Protein AF-A0A1I8NSL7-F1 (afdb_monomer)

Solvent-accessible surface area (backbone atoms only — not comparable to full-atom values): 9588 Å² total; per-residue (Å²): 116,72,75,59,53,56,54,52,52,54,51,51,55,52,59,68,46,50,66,67,62,66,69,68,57,82,61,91,66,72,69,84,65,58,87,66,93,52,81,88,51,58,48,81,90,44,76,73,51,53,58,50,50,63,53,62,76,50,67,70,88,77,55,51,75,63,56,54,53,49,55,46,55,39,48,33,88,68,51,76,69,64,71,66,49,84,80,66,59,67,58,56,54,51,52,52,52,53,49,53,51,51,53,51,52,54,48,51,53,53,52,56,70,69,48,77,86,77,64,74,67,72,38,66,69,48,43,50,52,51,49,52,50,40,48,76,66,44,44,52,52,79,88,44,64,26,45,45,46,31,82,89,82,70,45,76,104

Organism: Stomoxys calcitrans (NCBI:txid35570)

Sequence (157 aa):
MALQMGKFHRFMQVFNKLPQLMMKRKTSFDYTNTMCGKPIRFRESDAIVCALREKEKGDWKKLSKEDVKTLYRYSFCQTFAEFKAPTGEWKMHLGIGLWVCAVGLLFSTFVSNWYGELPETFNEDRRQAQLKRMIALEMNPIDGLASKWDYEIGDWK

InterPro domains:
  IPR004203 Cytochrome c oxidase subunit IV family [PF02936] (28-157)
  IPR004203 Cytochrome c oxidase subunit IV family [PTHR10707] (41-157)
  IPR004203 Cytochrome c oxidase subunit IV family [cd00922] (40-151)
  IPR013288 Cytochrome c oxidase subunit IV [PR01873] (73-91)
  IPR013288 Cytochrome c oxidase subunit IV [PR01873] (113-126)
  IPR013288 Cytochrome c oxidase subunit IV [PR01873] (141-157)
  IPR036639 Cytochrome c oxidase subunit IV superfamily [G3DSA:1.10.442.10] (19-157)
  IPR036639 Cytochrome c oxidase subunit IV superfamily [SSF81406] (39-157)

Foldseek 3Di:
DVVVVVVVVVVVVVVVCVVVVVVPDPPCCPCVVVPDDDDDASADDDPVVVVLVVVVVDDPVPDDPVSVVVVVCRRDVDDPCRVPPDPCCVVVVVVVVVVVVVVVVVVVVVVVVVDDDDPPCPPPVNVVVVLVVCLVVCPPCPPDDVVQADPVVRGGD

Secondary structure (DSSP, 8-state):
-HHHHHHHHHHHHHHHHHHHHHTTS--S--GGG-SSSPPP-SS---HHHHHHHHHHTS-GGGS-HHHHHHHHHHH-SS-HHHHTS---HHHHHHHHHHHHHHHHHHHHHHHHHHS-PPPGGGSHHHHHHHHHHHHHTT-STTTSTGGGEETTTTEE-

pLDDT: mean 82.72, std 15.7, range [40.94, 98.12]

Nearest PDB structures (foldseek):
  6jy4-assembly1_D  TM=9.085E-01  e=5.125E-09  Bos taurus
  7xma-assembly2_Q  TM=9.065E-01  e=9.323E-09  Bos taurus
  7coh-assembly2_Q  TM=9.072E-01  e=1.587E-08  Bos taurus
  8h8s-assembly1_Q  TM=9.089E-01  e=1.812E-08  Bos taurus
  5z62-assembly1_D  TM=8.823E-01  e=1.696E-08  Homo sapiens

Radius of gyration: 36.55 Å; Cα contacts (8 Å, |Δi|>4): 54; chains: 1; bounding box: 77×62×80 Å

Structure (mmCIF, N/CA/C/O backbone):
data_AF-A0A1I8NSL7-F1
#
_entry.id   AF-A0A1I8NSL7-F1
#
loop_
_atom_site.group_PDB
_atom_site.id
_atom_site.type_symbol
_atom_site.label_atom_id
_atom_site.label_alt_id
_atom_site.label_comp_id
_atom_site.label_asym_id
_atom_site.label_entity_id
_atom_site.label_seq_id
_atom_site.pdbx_PDB_ins_code
_atom_site.Cartn_x
_atom_site.Cartn_y
_atom_site.Cartn_z
_atom_site.occupancy
_atom_site.B_iso_or_equiv
_atom_site.auth_seq_id
_atom_site.auth_comp_id
_atom_site.auth_asym_id
_atom_site.auth_atom_id
_atom_site.pdbx_PDB_model_num
ATOM 1 N N . MET A 1 1 ? -15.339 -44.158 -15.656 1.00 54.75 1 MET A N 1
ATOM 2 C CA . MET A 1 1 ? -15.878 -42.774 -15.694 1.00 54.75 1 MET A CA 1
ATOM 3 C C . MET A 1 1 ? -17.140 -42.569 -14.846 1.00 54.75 1 MET A C 1
ATOM 5 O O . MET A 1 1 ? -17.203 -41.560 -14.156 1.00 54.75 1 MET A O 1
ATOM 9 N N . ALA A 1 2 ? -18.101 -43.504 -14.793 1.00 58.03 2 ALA A N 1
ATOM 10 C CA . ALA A 1 2 ? -19.339 -43.343 -14.002 1.00 58.03 2 ALA A CA 1
ATOM 11 C C . ALA A 1 2 ? -19.126 -43.106 -12.483 1.00 58.03 2 ALA A C 1
ATOM 13 O O . ALA A 1 2 ? -19.860 -42.342 -11.858 1.00 58.03 2 ALA A O 1
ATOM 14 N N . LEU A 1 3 ? -18.074 -43.691 -11.896 1.00 59.09 3 LEU A N 1
ATOM 15 C CA . LEU A 1 3 ? -17.735 -43.551 -10.469 1.00 59.09 3 LEU A CA 1
ATOM 16 C C . LEU A 1 3 ? -17.261 -42.142 -10.057 1.00 59.09 3 LEU A C 1
ATOM 18 O O . LEU A 1 3 ? -17.443 -41.761 -8.900 1.00 59.09 3 LEU A O 1
ATOM 22 N N . GLN A 1 4 ? -16.680 -41.353 -10.971 1.00 58.47 4 GLN A N 1
ATOM 23 C CA . GLN A 1 4 ? -16.275 -39.969 -10.675 1.00 58.47 4 GLN A CA 1
ATOM 24 C C . GLN A 1 4 ? -17.456 -38.990 -10.759 1.00 58.47 4 GLN A C 1
ATOM 26 O O . GLN A 1 4 ? -17.565 -38.096 -9.920 1.00 58.47 4 GLN A O 1
ATOM 31 N N . MET A 1 5 ? -18.396 -39.214 -11.684 1.00 59.38 5 MET A N 1
ATOM 32 C CA . MET A 1 5 ? -19.593 -38.376 -11.854 1.00 59.38 5 MET A CA 1
ATOM 33 C C . MET A 1 5 ? -20.531 -38.438 -10.636 1.00 59.38 5 MET A C 1
ATOM 35 O O . MET A 1 5 ? -21.083 -37.420 -10.222 1.00 59.38 5 MET A O 1
ATOM 39 N N . GLY A 1 6 ? -20.662 -39.608 -9.996 1.00 69.31 6 GLY A N 1
ATOM 40 C CA . GLY A 1 6 ? -21.476 -39.767 -8.782 1.00 69.31 6 GLY A CA 1
ATOM 41 C C . GLY A 1 6 ? -20.917 -39.028 -7.557 1.00 69.31 6 GLY A C 1
ATOM 42 O O . GLY A 1 6 ? -21.680 -38.473 -6.763 1.00 69.31 6 GLY A O 1
ATOM 43 N N . LYS A 1 7 ? -19.583 -38.961 -7.420 1.00 70.50 7 LYS A N 1
ATOM 44 C CA . LYS A 1 7 ? -18.920 -38.186 -6.356 1.00 70.50 7 LYS A CA 1
ATOM 45 C C . LYS A 1 7 ? -19.080 -36.682 -6.581 1.00 70.50 7 LYS A C 1
ATOM 47 O O . LYS A 1 7 ? -19.368 -35.962 -5.629 1.00 70.50 7 LYS A O 1
ATOM 52 N N . PHE A 1 8 ? -18.983 -36.232 -7.833 1.00 68.06 8 PHE A N 1
ATOM 53 C CA . PHE A 1 8 ? -19.203 -34.833 -8.203 1.00 68.06 8 PHE A CA 1
ATOM 54 C C . PHE A 1 8 ? -20.660 -34.401 -7.980 1.00 68.06 8 PHE A C 1
ATOM 56 O O . PHE A 1 8 ? -20.913 -33.347 -7.404 1.00 68.06 8 PHE A O 1
ATOM 63 N N . HIS A 1 9 ? -21.633 -35.252 -8.321 1.00 72.50 9 HIS A N 1
ATOM 64 C CA . HIS A 1 9 ? -23.048 -34.973 -8.068 1.00 72.50 9 HIS A CA 1
ATOM 65 C C . HIS A 1 9 ? -23.370 -34.878 -6.566 1.00 72.50 9 HIS A C 1
ATOM 67 O O . HIS A 1 9 ? -24.076 -33.967 -6.136 1.00 72.50 9 HIS A O 1
ATOM 73 N N . ARG A 1 10 ? -22.801 -35.766 -5.738 1.00 73.44 10 ARG A N 1
ATOM 74 C CA . ARG A 1 10 ? -22.966 -35.707 -4.275 1.00 73.44 10 ARG A CA 1
ATOM 75 C C . ARG A 1 10 ? -22.290 -34.468 -3.669 1.00 73.44 10 ARG A C 1
ATOM 77 O O . ARG A 1 10 ? -22.856 -33.856 -2.769 1.00 73.44 10 ARG A O 1
ATOM 84 N N . PHE A 1 11 ? -21.129 -34.066 -4.189 1.00 73.19 11 PHE A N 1
ATOM 85 C CA . PHE A 1 11 ? -20.450 -32.825 -3.802 1.00 73.19 11 PHE A CA 1
ATOM 86 C 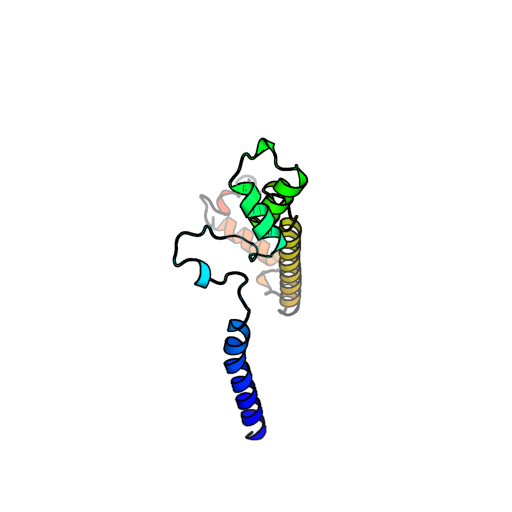C . PHE A 1 11 ? -21.286 -31.582 -4.151 1.00 73.19 11 PHE A C 1
ATOM 88 O O . PHE A 1 11 ? -21.492 -30.724 -3.296 1.00 73.19 11 PHE A O 1
ATOM 95 N N . MET A 1 12 ? -21.873 -31.536 -5.351 1.00 70.81 12 MET A N 1
ATOM 96 C CA . MET A 1 12 ? -22.774 -30.456 -5.774 1.00 70.81 12 MET A CA 1
ATOM 97 C C . MET A 1 12 ? -24.057 -30.388 -4.926 1.00 70.81 12 MET A C 1
ATOM 99 O O . MET A 1 12 ? -24.527 -29.295 -4.616 1.00 70.81 12 MET A O 1
ATOM 103 N N . GLN A 1 13 ? -24.602 -31.526 -4.475 1.00 69.88 13 GLN A N 1
ATOM 104 C CA . GLN A 1 13 ? -25.739 -31.540 -3.540 1.00 69.88 13 GLN A CA 1
ATOM 105 C C . GLN A 1 13 ? -25.390 -30.960 -2.159 1.00 69.88 13 GLN A C 1
ATOM 107 O O . GLN A 1 13 ? -26.220 -30.279 -1.555 1.00 69.88 13 GLN A O 1
ATOM 112 N N . VAL A 1 14 ? -24.175 -31.203 -1.654 1.00 69.50 14 VAL A N 1
ATOM 113 C CA . VAL A 1 14 ? -23.690 -30.597 -0.401 1.00 69.50 14 VAL A CA 1
ATOM 114 C C . VAL A 1 14 ? -23.479 -29.093 -0.586 1.00 69.50 14 VAL A C 1
ATOM 116 O O . VAL A 1 14 ? -23.924 -28.309 0.252 1.00 69.50 14 VAL A O 1
ATOM 119 N N . PHE A 1 15 ? -22.897 -28.681 -1.715 1.00 66.81 15 PHE A N 1
ATOM 120 C CA . PHE A 1 15 ? -22.667 -27.273 -2.041 1.00 66.81 15 PHE A CA 1
ATOM 121 C C . PHE A 1 15 ? -23.979 -26.478 -2.167 1.00 66.81 15 PHE A C 1
ATOM 123 O O . PHE A 1 15 ? -24.086 -25.381 -1.626 1.00 66.81 15 PHE A O 1
ATOM 130 N N . ASN A 1 16 ? -25.024 -27.065 -2.761 1.00 65.62 16 ASN A N 1
ATOM 131 C CA . ASN A 1 16 ? -26.360 -26.455 -2.824 1.00 65.62 16 ASN A CA 1
ATOM 132 C C . ASN A 1 16 ? -27.090 -26.398 -1.468 1.00 65.62 16 ASN A C 1
ATOM 134 O O . ASN A 1 16 ? -27.992 -25.577 -1.296 1.00 65.62 16 ASN A O 1
ATOM 138 N N . LYS A 1 17 ? -26.718 -27.231 -0.484 1.00 63.72 17 LYS A N 1
ATOM 139 C CA . LYS A 1 17 ? -27.271 -27.178 0.885 1.00 63.72 17 LYS A CA 1
ATOM 140 C C . LYS A 1 17 ? -26.524 -26.220 1.817 1.00 63.72 17 LYS A C 1
ATOM 142 O O . LYS A 1 17 ? -27.114 -25.771 2.800 1.00 63.72 17 LYS A O 1
ATOM 147 N N . LEU A 1 18 ? -25.272 -25.864 1.518 1.00 60.19 18 LEU A N 1
ATOM 148 C CA . LEU A 1 18 ? -24.498 -24.886 2.293 1.00 60.19 18 LEU A CA 1
ATOM 149 C C . LEU A 1 18 ? -25.188 -23.514 2.468 1.00 60.19 18 LEU A C 1
ATOM 151 O O . LEU A 1 18 ? -25.214 -23.024 3.601 1.00 60.19 18 LEU A O 1
ATOM 155 N N . PRO A 1 19 ? -25.797 -22.891 1.435 1.00 58.69 19 PRO A N 1
ATOM 156 C CA . PRO A 1 19 ? -26.451 -21.591 1.609 1.00 58.69 19 PRO A CA 1
ATOM 157 C C . PRO A 1 19 ? -27.690 -21.658 2.519 1.00 58.69 19 PRO A C 1
ATOM 159 O O . PRO A 1 19 ? -28.001 -20.691 3.209 1.00 58.69 19 PRO A O 1
ATOM 162 N N . GLN A 1 20 ? -28.362 -22.811 2.595 1.00 58.31 20 GLN A N 1
ATOM 163 C CA . GLN A 1 20 ? -29.559 -23.012 3.426 1.00 58.31 20 GLN A CA 1
ATOM 164 C C . GLN A 1 20 ? -29.207 -23.116 4.924 1.00 58.31 20 GLN A C 1
ATOM 166 O O . GLN A 1 20 ? -29.967 -22.670 5.781 1.00 58.31 20 GLN A O 1
ATOM 171 N N . LEU A 1 21 ? -28.033 -23.670 5.252 1.00 56.16 21 LEU A N 1
ATOM 172 C CA . LEU A 1 21 ? -27.537 -23.780 6.631 1.00 56.16 21 LEU A CA 1
ATOM 173 C C . LEU A 1 21 ? -26.979 -22.453 7.171 1.00 56.16 21 LEU A C 1
ATOM 175 O O . LEU A 1 21 ? -27.091 -22.191 8.367 1.00 56.16 21 LEU A O 1
ATOM 179 N N . MET A 1 22 ? -26.428 -21.591 6.310 1.00 53.41 22 MET A N 1
ATOM 180 C CA . MET A 1 22 ? -25.873 -20.294 6.728 1.00 53.41 22 MET A CA 1
ATOM 181 C C . MET A 1 22 ? -26.932 -19.218 7.018 1.00 53.41 22 MET A C 1
ATOM 183 O O . MET A 1 22 ? -26.653 -18.281 7.763 1.00 53.41 22 MET A O 1
ATOM 187 N N . MET A 1 23 ? -28.154 -19.373 6.501 1.00 55.31 23 MET A N 1
ATOM 188 C CA . MET A 1 23 ? -29.273 -18.440 6.722 1.00 55.31 23 MET A CA 1
ATOM 189 C C . MET A 1 23 ? -29.996 -18.649 8.064 1.00 55.31 23 MET A C 1
ATOM 191 O O . MET A 1 23 ? -30.806 -17.819 8.461 1.00 55.31 23 MET A O 1
ATOM 195 N N . LYS A 1 24 ? -29.705 -19.737 8.794 1.00 45.53 24 LYS A N 1
ATOM 196 C CA . LYS A 1 24 ? -30.323 -20.052 10.097 1.00 45.53 24 LYS A CA 1
ATOM 197 C C . LYS A 1 24 ? -29.499 -19.581 11.299 1.00 45.53 24 LYS A C 1
ATOM 199 O O . LYS A 1 24 ? -29.661 -20.087 12.409 1.00 45.53 24 LYS A O 1
ATOM 204 N N . ARG A 1 25 ? -28.603 -18.615 11.104 1.00 43.19 25 ARG A N 1
ATOM 205 C CA . ARG A 1 25 ? -28.011 -17.885 12.224 1.00 43.19 25 ARG A CA 1
ATOM 206 C C . ARG A 1 25 ? -29.126 -16.993 12.770 1.00 43.19 25 ARG A C 1
ATOM 208 O O . ARG A 1 25 ? -29.622 -16.165 12.017 1.00 43.19 25 ARG A O 1
ATOM 215 N N . LYS A 1 26 ? -29.530 -17.161 14.038 1.00 44.72 26 LYS A N 1
ATOM 216 C CA . LYS A 1 26 ? -30.268 -16.110 14.753 1.00 44.72 26 LYS A CA 1
ATOM 217 C C . LYS A 1 26 ? -29.418 -14.852 14.610 1.00 44.72 26 LYS A C 1
ATOM 219 O O . LYS A 1 26 ? -28.383 -14.727 15.263 1.00 44.72 26 LYS A O 1
ATOM 224 N N . THR A 1 27 ? -29.752 -13.988 13.660 1.00 49.31 27 THR A N 1
ATOM 225 C CA . THR A 1 27 ? -29.206 -12.642 13.643 1.00 49.31 27 THR A CA 1
ATOM 226 C C . THR A 1 27 ? -29.597 -12.071 14.993 1.00 49.31 27 THR A C 1
ATOM 228 O O . THR A 1 27 ? -30.728 -12.270 15.424 1.00 49.31 27 THR A O 1
ATOM 231 N N . SER A 1 28 ? -28.677 -11.425 15.700 1.00 50.44 28 SER A N 1
ATOM 232 C CA . SER A 1 28 ? -28.905 -10.811 17.019 1.00 50.44 28 SER A CA 1
ATOM 233 C C . SER A 1 28 ? -29.901 -9.637 16.972 1.00 50.44 28 SER A C 1
ATOM 235 O O . SER A 1 28 ? -29.791 -8.677 17.724 1.00 50.44 28 SER A O 1
ATOM 237 N N . PHE A 1 29 ? -30.791 -9.650 15.990 1.00 52.00 29 PHE A N 1
ATOM 238 C CA . PHE A 1 29 ? -31.608 -8.566 15.512 1.00 52.00 29 PHE A CA 1
ATOM 239 C C . PHE A 1 29 ? -32.949 -9.179 15.108 1.00 52.00 29 PHE A C 1
ATOM 241 O O . PHE A 1 29 ? -33.253 -9.372 13.933 1.00 52.00 29 PHE A O 1
ATOM 248 N N . ASP A 1 30 ? -33.724 -9.578 16.112 1.00 47.38 30 ASP A N 1
ATOM 249 C CA . ASP A 1 30 ? -35.115 -9.967 15.922 1.00 47.38 30 ASP A CA 1
ATOM 250 C C . ASP A 1 30 ? -35.933 -8.700 15.613 1.00 47.38 30 ASP A C 1
ATOM 252 O O . ASP A 1 30 ? -36.341 -7.947 16.500 1.00 47.38 30 ASP A O 1
ATOM 256 N N . TYR A 1 31 ? -36.174 -8.448 14.321 1.00 50.34 31 TYR A N 1
ATOM 257 C CA . TYR A 1 31 ? -37.009 -7.345 13.814 1.00 50.34 31 TYR A CA 1
ATOM 258 C C . TYR A 1 31 ? -38.487 -7.454 14.244 1.00 50.34 31 TYR A C 1
ATOM 260 O O . TYR A 1 31 ? -39.287 -6.564 13.985 1.00 50.34 31 TYR A O 1
ATOM 268 N N . THR A 1 32 ? -38.893 -8.534 14.909 1.00 49.31 32 THR A N 1
ATOM 269 C CA . THR A 1 32 ? -40.278 -8.752 15.355 1.00 49.31 32 THR A CA 1
ATOM 270 C C . THR A 1 32 ? -40.684 -7.853 16.529 1.00 49.31 32 THR A C 1
ATOM 272 O O . THR A 1 32 ? -41.874 -7.689 16.785 1.00 49.31 32 THR A O 1
ATOM 275 N N . ASN A 1 33 ? -39.729 -7.189 17.192 1.00 51.16 33 ASN A N 1
ATOM 276 C CA . ASN A 1 33 ? -39.993 -6.186 18.231 1.00 51.16 33 ASN A CA 1
ATOM 277 C C . ASN A 1 33 ? -40.141 -4.739 17.704 1.00 51.16 33 ASN A C 1
ATOM 279 O O . ASN A 1 33 ? -40.370 -3.832 18.506 1.00 51.16 33 ASN A O 1
ATOM 283 N N . THR A 1 34 ? -40.029 -4.486 16.391 1.00 50.84 34 THR A N 1
ATOM 284 C CA . THR A 1 34 ? -40.015 -3.115 15.829 1.00 50.84 34 THR A CA 1
ATOM 285 C C . THR A 1 34 ? -41.335 -2.641 15.215 1.00 50.84 34 THR A C 1
ATOM 287 O O . THR A 1 34 ? -41.420 -1.486 14.805 1.00 50.84 34 THR A O 1
ATOM 290 N N . MET A 1 35 ? -42.401 -3.451 15.207 1.00 46.72 35 MET A N 1
ATOM 291 C CA . MET A 1 35 ? -43.685 -3.038 14.609 1.00 46.72 35 MET A CA 1
ATOM 292 C C . MET A 1 35 ? -44.506 -2.039 15.448 1.00 46.72 35 MET A C 1
ATOM 294 O O . MET A 1 35 ? -45.537 -1.564 14.983 1.00 46.72 35 MET A O 1
ATOM 298 N N . CYS A 1 36 ? -44.069 -1.657 16.653 1.00 40.94 36 CYS A N 1
ATOM 299 C CA . CYS A 1 36 ? -44.769 -0.643 17.445 1.00 40.94 36 CYS A CA 1
ATOM 300 C C . CYS A 1 36 ? -43.820 0.101 18.401 1.00 40.94 36 CYS A C 1
ATOM 302 O O . CYS A 1 36 ? -43.608 -0.334 19.530 1.00 40.94 36 CYS A O 1
ATOM 304 N N . GLY A 1 37 ? -43.246 1.224 17.953 1.00 50.38 37 GLY A N 1
ATOM 305 C CA . GLY A 1 37 ? -42.803 2.347 18.802 1.00 50.38 37 GLY A CA 1
ATOM 306 C C . GLY A 1 37 ? -41.733 2.107 19.881 1.00 50.38 37 GLY A C 1
ATOM 307 O O . GLY A 1 37 ? -41.437 3.029 20.639 1.00 50.38 37 GLY A O 1
ATOM 308 N N . LYS A 1 38 ? -41.140 0.913 19.990 1.00 55.38 38 LYS A N 1
ATOM 309 C CA . LYS A 1 38 ? -40.074 0.631 20.961 1.00 55.38 38 LYS A CA 1
ATOM 310 C C . LYS A 1 38 ? -38.705 0.902 20.323 1.00 55.38 38 LYS A C 1
ATOM 312 O O . LYS A 1 38 ? -38.426 0.355 19.257 1.00 55.38 38 LYS A O 1
ATOM 317 N N . PRO A 1 39 ? -37.835 1.723 20.944 1.00 62.56 39 PRO A N 1
ATOM 318 C CA . PRO A 1 39 ? -36.496 1.966 20.421 1.00 62.56 39 PRO A CA 1
ATOM 319 C C . PRO A 1 39 ? -35.704 0.658 20.391 1.00 62.56 39 PRO A C 1
ATOM 321 O O . PRO A 1 39 ? -35.689 -0.079 21.378 1.00 62.56 39 PRO A O 1
ATOM 324 N N . ILE A 1 40 ? -35.037 0.397 19.268 1.00 68.31 40 ILE A N 1
ATOM 325 C CA . ILE A 1 40 ? -34.176 -0.772 19.064 1.00 68.31 40 ILE A CA 1
ATOM 326 C C . ILE A 1 40 ? -33.050 -0.735 20.109 1.00 68.31 40 ILE A C 1
ATOM 328 O O . ILE A 1 40 ? -32.384 0.290 20.270 1.00 68.31 40 ILE A O 1
ATOM 332 N N . ARG A 1 41 ? -32.855 -1.833 20.847 1.00 74.44 41 ARG A N 1
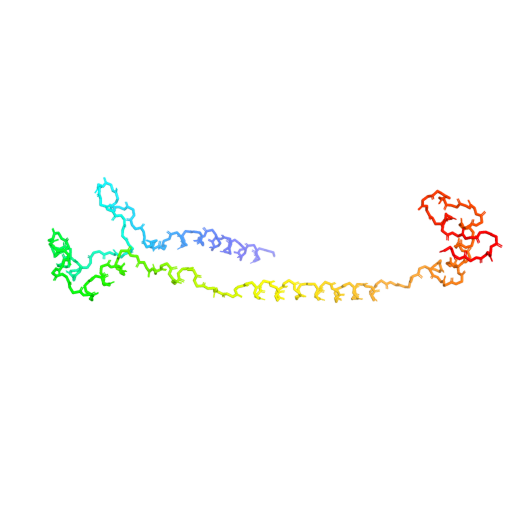ATOM 333 C CA . ARG A 1 41 ? -31.800 -1.977 21.865 1.00 74.44 41 ARG A CA 1
ATOM 334 C C . ARG A 1 41 ? -30.894 -3.151 21.514 1.00 74.44 41 ARG A C 1
ATOM 336 O O . ARG A 1 41 ? -31.336 -4.093 20.867 1.00 74.44 41 ARG A O 1
ATOM 343 N N . PHE A 1 42 ? -29.637 -3.074 21.949 1.00 81.81 42 PHE A N 1
ATOM 344 C CA . PHE A 1 42 ? -28.635 -4.100 21.669 1.00 81.81 42 PHE A CA 1
ATOM 345 C C . PHE A 1 42 ? -28.949 -5.455 22.324 1.00 81.81 42 PHE A C 1
ATOM 347 O O . PHE A 1 42 ? -28.801 -6.484 21.673 1.00 81.81 42 PHE A O 1
ATOM 354 N N . ARG A 1 43 ? -29.362 -5.466 23.598 1.00 81.12 43 ARG A N 1
ATOM 355 C CA . ARG A 1 43 ? -29.724 -6.698 24.318 1.00 81.12 43 ARG A CA 1
ATOM 356 C C . ARG A 1 43 ? -31.235 -6.861 24.460 1.00 81.12 43 ARG A C 1
ATOM 358 O O . ARG A 1 43 ? -31.968 -5.874 24.550 1.00 81.12 43 ARG A O 1
ATOM 365 N N . GLU A 1 44 ? -31.660 -8.118 24.548 1.00 80.94 44 GLU A N 1
ATOM 366 C CA . GLU A 1 44 ? -33.021 -8.502 24.926 1.00 80.94 44 GLU A CA 1
ATOM 367 C C . GLU A 1 44 ? -33.357 -8.049 26.358 1.00 80.94 44 GLU A C 1
ATOM 369 O O . GLU A 1 44 ? -32.484 -7.731 27.172 1.00 80.94 44 GLU A O 1
ATOM 374 N N . SER A 1 45 ? -34.653 -7.942 26.649 1.00 75.38 45 SER A N 1
ATOM 375 C CA . SER A 1 45 ? -35.137 -7.490 27.951 1.00 75.38 45 SER A CA 1
ATOM 376 C C . SER A 1 45 ? -35.101 -8.622 28.977 1.00 75.38 45 SER A C 1
ATOM 378 O O . SER A 1 45 ? -35.991 -9.468 28.991 1.00 75.38 45 SER A O 1
ATOM 380 N N . ASP A 1 46 ? -34.110 -8.585 29.865 1.00 80.88 46 ASP A N 1
ATOM 381 C CA . ASP A 1 46 ? -34.022 -9.463 31.035 1.00 80.88 46 ASP A CA 1
ATOM 382 C C . ASP A 1 46 ? -34.805 -8.899 32.235 1.00 80.88 46 ASP A C 1
ATOM 384 O O . ASP A 1 46 ? -34.975 -7.683 32.364 1.00 80.88 46 ASP A O 1
ATOM 388 N N . ALA A 1 47 ? -35.211 -9.763 33.176 1.00 82.25 47 ALA A N 1
ATOM 389 C CA . ALA A 1 47 ? -35.956 -9.369 34.384 1.00 82.25 47 ALA A CA 1
ATOM 390 C C . ALA A 1 47 ? -35.246 -8.272 35.206 1.00 82.25 47 ALA A C 1
ATOM 392 O O . ALA A 1 47 ? -35.884 -7.353 35.721 1.00 82.25 47 ALA A O 1
ATOM 393 N N . ILE A 1 48 ? -33.910 -8.323 35.259 1.00 79.00 48 ILE A N 1
ATOM 394 C CA . ILE A 1 48 ? -33.061 -7.321 35.922 1.00 79.00 48 ILE A CA 1
ATOM 395 C C . ILE A 1 48 ? -33.222 -5.950 35.256 1.00 79.00 48 ILE A C 1
ATOM 397 O O . ILE A 1 48 ? -33.345 -4.924 35.925 1.00 79.00 48 ILE A O 1
ATOM 401 N N . VAL A 1 49 ? -33.258 -5.921 33.925 1.00 81.56 49 VAL A N 1
ATOM 402 C CA . VAL A 1 49 ? -33.401 -4.674 33.177 1.00 81.56 49 VAL A CA 1
ATOM 403 C C . VAL A 1 49 ? -34.812 -4.157 33.244 1.00 81.56 49 VAL A C 1
ATOM 405 O O . VAL A 1 49 ? -34.965 -2.956 33.400 1.00 81.56 49 VAL A O 1
ATOM 408 N N . CYS A 1 50 ? -35.828 -5.016 33.202 1.00 83.62 50 CYS A N 1
ATOM 409 C CA . CYS A 1 50 ? -37.214 -4.600 33.399 1.00 83.62 50 CYS A CA 1
ATOM 410 C C . CYS A 1 50 ? -37.383 -3.798 34.702 1.00 83.62 50 CYS A C 1
ATOM 412 O O . CYS A 1 50 ? -37.925 -2.695 34.655 1.00 83.62 50 CYS A O 1
ATOM 414 N N . ALA A 1 51 ? -36.804 -4.263 35.815 1.00 86.62 51 ALA A N 1
ATOM 415 C CA . ALA A 1 51 ? -36.807 -3.525 37.082 1.00 86.62 51 ALA A CA 1
ATOM 416 C C . ALA A 1 51 ? -36.022 -2.196 37.011 1.00 86.62 51 ALA A C 1
ATOM 418 O O . ALA A 1 51 ? -36.450 -1.178 37.558 1.00 86.62 51 ALA A O 1
ATOM 419 N N . LEU A 1 52 ? -34.885 -2.159 36.305 1.00 87.25 52 LEU A N 1
ATOM 420 C CA . LEU A 1 52 ? -34.135 -0.914 36.073 1.00 87.25 52 LEU A CA 1
ATOM 421 C C . LEU A 1 52 ? -34.878 0.066 35.151 1.00 87.25 52 LEU A C 1
ATOM 423 O O . LEU A 1 52 ? -34.743 1.275 35.319 1.00 87.25 52 LEU A O 1
ATOM 427 N N . ARG A 1 53 ? -35.695 -0.423 34.211 1.00 83.88 53 ARG A N 1
ATOM 428 C CA . ARG A 1 53 ? -36.527 0.411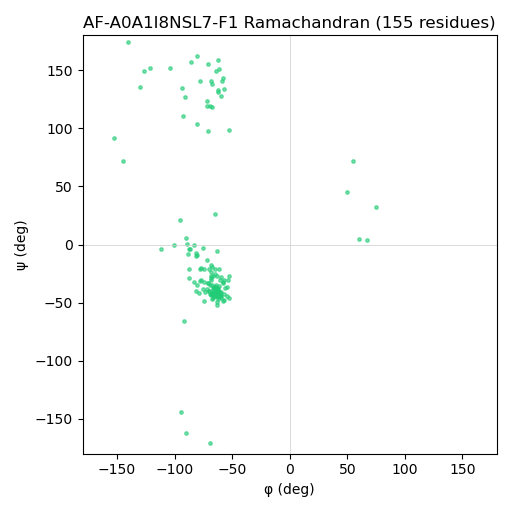 33.328 1.00 83.88 53 ARG A CA 1
ATOM 429 C C . ARG A 1 53 ? -37.680 1.064 34.071 1.00 83.88 53 ARG A C 1
ATOM 431 O O . ARG A 1 53 ? -38.059 2.180 33.732 1.00 83.88 53 ARG A O 1
ATOM 438 N N . GLU A 1 54 ? -38.234 0.403 35.081 1.00 87.88 54 GLU A N 1
ATOM 439 C CA . GLU A 1 54 ? -39.225 1.032 35.959 1.00 87.88 54 GLU A CA 1
ATOM 440 C C . GLU A 1 54 ? -38.610 2.204 36.727 1.00 87.88 54 GLU A C 1
ATOM 442 O O . GLU A 1 54 ? -39.229 3.263 36.823 1.00 87.88 54 GLU A O 1
ATOM 447 N N . LYS A 1 55 ? -37.352 2.062 37.165 1.00 87.19 55 LYS A N 1
ATOM 448 C CA . LYS A 1 55 ? -36.582 3.153 37.779 1.00 87.19 55 LYS A CA 1
ATOM 449 C C . LYS A 1 55 ? -36.203 4.255 36.774 1.00 87.19 55 LYS A C 1
ATOM 451 O O . LYS A 1 55 ? -36.227 5.423 37.146 1.00 87.19 55 LYS A O 1
ATOM 456 N N . GLU A 1 56 ? -35.916 3.912 35.511 1.00 85.50 56 GLU A N 1
ATOM 457 C CA . GLU A 1 56 ? -35.590 4.866 34.424 1.00 85.50 56 GLU A CA 1
ATOM 458 C C . GLU A 1 56 ? -36.733 5.852 34.133 1.00 85.50 56 GLU A C 1
ATOM 460 O O . GLU A 1 56 ? -36.472 6.991 33.750 1.00 85.50 56 GLU A O 1
ATOM 465 N N . LYS A 1 57 ? -37.995 5.442 34.335 1.00 87.88 57 LYS A N 1
ATOM 466 C CA . LYS A 1 57 ? -39.168 6.320 34.160 1.00 87.88 57 LYS A CA 1
ATOM 467 C C . LYS A 1 57 ? -39.237 7.453 35.196 1.00 87.88 57 LYS A C 1
ATOM 469 O O . LYS A 1 57 ? -39.978 8.409 34.986 1.00 87.88 57 LYS A O 1
ATOM 474 N N . GLY A 1 58 ? -38.527 7.321 36.319 1.00 89.00 58 GLY A N 1
ATOM 475 C CA . GLY A 1 58 ? -38.465 8.317 37.388 1.00 89.00 58 GLY A CA 1
ATOM 476 C C . GLY A 1 58 ? -37.336 9.339 37.211 1.00 89.00 58 GLY A C 1
ATOM 477 O O . GLY A 1 58 ? -36.774 9.504 36.134 1.00 89.00 58 GLY A O 1
ATOM 478 N N . ASP A 1 59 ? -36.986 10.033 38.296 1.00 92.75 59 ASP A N 1
ATOM 479 C CA . ASP A 1 59 ? -35.881 11.000 38.304 1.00 92.75 59 ASP A CA 1
ATOM 480 C C . ASP A 1 59 ? -34.513 10.296 38.241 1.00 92.75 59 ASP A C 1
ATOM 482 O O . ASP A 1 59 ? -34.162 9.496 39.113 1.00 92.75 59 ASP A O 1
ATOM 486 N N . TRP A 1 60 ? -33.711 10.641 37.232 1.00 91.19 60 TRP A N 1
ATOM 487 C CA . TRP A 1 60 ? -32.400 10.038 36.978 1.00 91.19 60 TRP A CA 1
ATOM 488 C C . TRP A 1 60 ? -31.361 10.384 38.047 1.00 91.19 60 TRP A C 1
ATOM 490 O O . TRP A 1 60 ? -30.374 9.665 38.189 1.00 91.19 60 TRP A O 1
ATOM 500 N N . LYS A 1 61 ? -31.588 11.426 38.858 1.00 90.69 61 LYS A N 1
ATOM 501 C CA . LYS A 1 61 ? -30.714 11.745 40.000 1.00 90.69 61 LYS A CA 1
ATOM 502 C C . LYS A 1 61 ? -30.726 10.669 41.090 1.00 90.69 61 LYS A C 1
ATOM 504 O O . LYS A 1 61 ? -29.796 10.612 41.887 1.00 90.69 61 LYS A O 1
ATOM 509 N N . LYS A 1 62 ? -31.766 9.828 41.134 1.00 91.06 62 LYS A N 1
ATOM 510 C CA . LYS A 1 62 ? -31.913 8.737 42.112 1.00 91.06 62 LYS A CA 1
ATOM 511 C C . LYS A 1 62 ? -31.261 7.427 41.656 1.00 91.06 62 LYS A C 1
ATOM 513 O O . LYS A 1 62 ? -31.199 6.487 42.444 1.00 91.06 62 LYS A O 1
ATOM 518 N N . LEU A 1 63 ? -30.799 7.346 40.405 1.00 91.25 63 LEU A N 1
ATOM 519 C CA . LEU A 1 63 ? -30.110 6.165 39.888 1.00 91.25 63 LEU A CA 1
ATOM 520 C C . LEU A 1 63 ? -28.661 6.119 40.380 1.00 91.25 63 LEU A C 1
ATOM 522 O O . LEU A 1 63 ? -27.956 7.130 40.391 1.00 91.25 63 LEU A O 1
ATOM 526 N N . SER A 1 64 ? -28.185 4.922 40.721 1.00 93.75 64 SER A N 1
ATOM 527 C CA . SER A 1 64 ? -26.765 4.727 40.999 1.00 93.75 64 SER A CA 1
ATOM 528 C C . SER A 1 64 ? -25.945 4.826 39.704 1.00 93.75 64 SER A C 1
ATOM 530 O O . SER A 1 64 ? -26.429 4.552 38.601 1.00 93.75 64 SER A O 1
ATOM 532 N N . LYS A 1 65 ? -24.658 5.179 39.814 1.00 93.88 65 LYS A N 1
ATOM 533 C CA . LYS A 1 65 ? -23.747 5.194 38.651 1.00 93.88 65 LYS A CA 1
ATOM 534 C C . LYS A 1 65 ? -23.626 3.811 37.993 1.00 93.88 65 LYS A C 1
ATOM 536 O O . LYS A 1 65 ? -23.347 3.725 36.799 1.00 93.88 65 LYS A O 1
ATOM 541 N N . GLU A 1 66 ? -23.813 2.743 38.760 1.00 93.06 66 GLU A N 1
ATOM 542 C CA . GLU A 1 66 ? -23.772 1.357 38.289 1.00 93.06 66 GLU A CA 1
ATOM 543 C C . GLU A 1 66 ? -25.017 1.001 37.472 1.00 93.06 66 GLU A C 1
ATOM 545 O O . GLU A 1 66 ? -24.894 0.414 36.395 1.00 93.06 66 GLU A O 1
ATOM 550 N N . ASP A 1 67 ? -26.196 1.452 37.906 1.00 92.38 67 ASP A N 1
ATOM 551 C CA . ASP A 1 67 ? -27.450 1.274 37.167 1.00 92.38 67 ASP A CA 1
ATOM 552 C C . ASP A 1 67 ? -27.396 1.982 35.810 1.00 92.38 67 ASP A C 1
ATOM 554 O O . ASP A 1 67 ? -27.769 1.408 34.785 1.00 92.38 67 ASP A O 1
ATOM 558 N N . VAL A 1 68 ? -26.848 3.202 35.776 1.00 92.56 68 VAL A N 1
ATOM 559 C CA . VAL A 1 68 ? -26.662 3.964 34.530 1.00 92.56 68 VAL A CA 1
ATOM 560 C C . VAL A 1 68 ? -25.703 3.242 33.578 1.00 92.56 68 VAL A C 1
ATOM 562 O O . VAL A 1 68 ? -25.995 3.106 32.389 1.00 92.56 68 VAL A O 1
ATOM 565 N N . LYS A 1 69 ? -24.573 2.725 34.083 1.00 92.69 69 LYS A N 1
ATOM 566 C CA . LYS A 1 69 ? -23.628 1.931 33.274 1.00 92.69 69 LYS A CA 1
ATOM 567 C C . LYS A 1 69 ? -24.275 0.653 32.739 1.00 92.69 69 LYS A C 1
ATOM 569 O O . LYS A 1 69 ? -24.050 0.292 31.584 1.00 92.69 69 LYS A O 1
ATOM 574 N N . THR A 1 70 ? -25.092 -0.005 33.554 1.00 90.56 70 THR A N 1
ATOM 575 C CA . THR A 1 70 ? -25.838 -1.204 33.163 1.00 90.56 70 THR A CA 1
ATOM 576 C C . THR A 1 70 ? -26.823 -0.874 32.043 1.00 90.56 70 THR A C 1
ATOM 578 O O . THR A 1 70 ? -26.755 -1.476 30.972 1.00 90.56 70 THR A O 1
ATOM 581 N N . LEU A 1 71 ? -27.660 0.155 32.210 1.00 89.50 71 LEU A N 1
ATOM 582 C CA . LEU A 1 71 ? -28.593 0.621 31.174 1.00 89.50 71 LEU A CA 1
ATOM 583 C C . LEU A 1 71 ? -27.889 0.989 29.860 1.00 89.50 71 LEU A C 1
ATOM 585 O O . LEU A 1 71 ? -28.403 0.677 28.777 1.00 89.50 71 LEU A O 1
ATOM 589 N N . TYR A 1 72 ? -26.698 1.589 29.944 1.00 90.50 72 TYR A N 1
ATOM 590 C CA . TYR A 1 72 ? -25.868 1.885 28.780 1.00 90.50 72 TYR A CA 1
ATOM 591 C C . TYR A 1 72 ? -25.433 0.607 28.049 1.00 90.50 72 TYR A C 1
ATOM 593 O O . TYR A 1 72 ? -25.658 0.504 26.848 1.00 90.50 72 TYR A O 1
ATOM 601 N N . ARG A 1 73 ? -24.899 -0.398 28.758 1.00 89.75 73 ARG A N 1
ATOM 602 C CA . ARG A 1 73 ? -24.439 -1.676 28.167 1.00 89.75 73 ARG A CA 1
ATOM 603 C C . ARG A 1 73 ? -25.563 -2.561 27.619 1.00 89.75 73 ARG A C 1
ATOM 605 O O . ARG A 1 73 ? -25.319 -3.394 26.747 1.00 89.75 73 ARG A O 1
ATOM 612 N N . TYR A 1 74 ? -26.788 -2.399 28.119 1.00 86.94 74 TYR A N 1
ATOM 613 C CA . TYR A 1 74 ? -27.972 -3.050 27.545 1.00 86.94 74 TYR A CA 1
ATOM 614 C C . TYR A 1 74 ? -28.476 -2.348 26.284 1.00 86.94 74 TYR A C 1
ATOM 616 O O . TYR A 1 74 ? -29.025 -2.991 25.390 1.00 86.94 74 TYR A O 1
ATOM 624 N N . SER A 1 75 ? -28.299 -1.029 26.206 1.00 85.44 75 SER A N 1
ATOM 625 C CA . SER A 1 75 ? -28.712 -0.247 25.039 1.00 85.44 75 SER A CA 1
ATOM 626 C C . SER A 1 75 ? -27.678 -0.317 23.917 1.00 85.44 75 SER A C 1
ATOM 628 O O . SER A 1 75 ? -28.064 -0.472 22.761 1.00 85.44 75 SER A O 1
ATOM 630 N N . PHE A 1 76 ? -26.388 -0.275 24.260 1.00 87.06 76 PHE A N 1
ATOM 631 C CA . PHE A 1 76 ? -25.258 -0.243 23.337 1.00 87.06 76 PHE A CA 1
ATOM 632 C C . PHE A 1 76 ? -24.209 -1.297 23.707 1.00 87.06 76 PHE A C 1
ATOM 634 O O . PHE A 1 76 ? -23.821 -1.427 24.867 1.00 87.06 76 PHE A O 1
ATOM 641 N N . CYS A 1 77 ? -23.699 -2.018 22.705 1.00 86.50 77 CYS A N 1
ATOM 642 C CA . CYS A 1 77 ? -22.629 -2.998 22.906 1.00 86.50 77 CYS A CA 1
ATOM 643 C C . CYS A 1 77 ? -21.299 -2.332 23.289 1.00 86.50 77 CYS A C 1
ATOM 645 O O . CYS A 1 77 ? -20.592 -2.804 24.180 1.00 86.50 77 CYS A O 1
ATOM 647 N N . GLN A 1 78 ? -20.965 -1.237 22.606 1.00 87.94 78 GLN A N 1
ATOM 648 C CA . GLN A 1 78 ? -19.661 -0.583 22.669 1.00 87.94 78 GLN A CA 1
ATOM 649 C C . GLN A 1 78 ? -19.803 0.900 22.998 1.00 87.94 78 GLN A C 1
ATOM 651 O O . GLN A 1 78 ? -20.789 1.540 22.625 1.00 87.94 78 GLN A O 1
ATOM 656 N N . THR A 1 79 ? -18.802 1.449 23.685 1.00 91.31 79 THR A N 1
ATOM 657 C CA . THR A 1 79 ? -18.685 2.901 23.879 1.00 91.31 79 THR A CA 1
ATOM 658 C C . THR A 1 79 ? -18.074 3.577 22.651 1.00 91.31 79 THR A C 1
ATOM 660 O O . THR A 1 79 ? -17.397 2.942 21.843 1.00 91.31 79 THR A O 1
ATOM 663 N N . PHE A 1 80 ? -18.239 4.898 22.526 1.00 88.94 80 PHE A N 1
ATOM 664 C CA . PHE A 1 80 ? -17.559 5.664 21.473 1.00 88.94 80 PHE A CA 1
ATOM 665 C C . PHE A 1 80 ? -16.032 5.539 21.529 1.00 88.94 80 PHE A C 1
ATOM 667 O O . PHE A 1 80 ? -15.387 5.569 20.485 1.00 88.94 80 PHE A O 1
ATOM 674 N N . ALA A 1 81 ? -15.461 5.395 22.727 1.00 91.62 81 ALA A N 1
ATOM 675 C CA . ALA A 1 81 ? -14.027 5.188 22.902 1.00 91.62 81 ALA A CA 1
ATOM 676 C C . ALA A 1 81 ? -13.590 3.797 22.417 1.00 91.62 81 ALA A C 1
ATOM 678 O O . ALA A 1 81 ? -12.559 3.679 21.766 1.00 91.62 81 ALA A O 1
ATOM 679 N N . GLU A 1 82 ? -14.395 2.764 22.682 1.00 91.44 82 GLU A N 1
ATOM 680 C CA . GLU A 1 82 ? -14.128 1.391 22.233 1.00 91.44 82 GLU A CA 1
ATOM 681 C C . GLU A 1 82 ? -14.234 1.255 20.712 1.00 91.44 82 GLU A C 1
ATOM 683 O O . GLU A 1 82 ? -13.378 0.631 20.098 1.00 91.44 82 GLU A O 1
ATOM 688 N N . PHE A 1 83 ? -15.242 1.872 20.090 1.00 88.19 83 PHE A N 1
ATOM 689 C CA . PHE A 1 83 ? -15.406 1.807 18.636 1.00 88.19 83 PHE A CA 1
ATOM 690 C C . PHE A 1 83 ? -14.342 2.617 17.877 1.00 88.19 83 PHE A C 1
ATOM 692 O O . PHE A 1 83 ? -13.926 2.230 16.790 1.00 88.19 83 PHE A O 1
ATOM 699 N N . LYS A 1 84 ? -13.878 3.738 18.443 1.00 91.19 84 LYS A N 1
ATOM 700 C CA . LYS A 1 84 ? -12.798 4.547 17.853 1.00 91.19 84 LYS A CA 1
ATOM 701 C C . LYS A 1 84 ? -11.396 4.029 18.186 1.00 91.19 84 LYS A C 1
ATOM 703 O O . LYS A 1 84 ? -10.419 4.647 17.762 1.00 91.19 84 LYS A O 1
ATOM 708 N N . ALA A 1 85 ? -11.275 2.950 18.958 1.00 92.56 85 ALA A N 1
ATOM 709 C CA . ALA A 1 85 ? -9.978 2.414 19.333 1.00 92.56 85 ALA A CA 1
ATOM 710 C C . ALA A 1 85 ? -9.204 1.966 18.075 1.00 92.56 85 ALA A C 1
ATOM 712 O O . ALA A 1 85 ? -9.762 1.264 17.229 1.00 92.56 85 ALA A O 1
ATOM 713 N N . PRO A 1 86 ? -7.928 2.360 17.916 1.00 91.06 86 PRO A N 1
ATOM 714 C CA . PRO A 1 86 ? -7.147 1.989 16.743 1.00 91.06 86 PRO A CA 1
ATOM 715 C C . PRO A 1 86 ? -6.837 0.486 16.763 1.00 91.06 86 PRO A C 1
ATOM 717 O O . PRO A 1 86 ? -6.155 -0.002 17.660 1.00 91.06 86 PRO A O 1
ATOM 720 N N . THR A 1 87 ? -7.297 -0.247 15.748 1.00 87.44 87 THR A N 1
ATOM 721 C CA . THR A 1 87 ? -7.159 -1.713 15.648 1.00 87.44 87 THR A CA 1
ATOM 722 C C . THR A 1 87 ? -5.852 -2.177 14.998 1.00 87.44 87 THR A C 1
ATOM 724 O O . THR A 1 87 ? -5.572 -3.367 14.948 1.00 87.44 87 THR A O 1
ATOM 727 N N . GLY A 1 88 ? -5.005 -1.260 14.515 1.00 91.81 88 GLY A N 1
ATOM 728 C CA . GLY A 1 88 ? -3.683 -1.595 13.962 1.00 91.81 88 GLY A CA 1
ATOM 729 C C . GLY A 1 88 ? -3.692 -2.395 12.649 1.00 91.81 88 GLY A C 1
ATOM 730 O O . GLY A 1 88 ? -2.619 -2.711 12.141 1.00 91.81 88 GLY A O 1
ATOM 731 N N . GLU A 1 89 ? -4.868 -2.656 12.071 1.00 92.44 89 GLU A N 1
ATOM 732 C CA . GLU A 1 89 ? -5.094 -3.462 10.855 1.00 92.44 89 GLU A CA 1
ATOM 733 C C . GLU A 1 89 ? -4.258 -3.014 9.646 1.00 92.44 89 GLU A C 1
ATOM 735 O O . GLU A 1 89 ? -3.828 -3.826 8.828 1.00 92.44 89 GLU A O 1
ATOM 740 N N . TRP A 1 90 ? -3.940 -1.720 9.551 1.00 94.12 90 TRP A N 1
ATOM 741 C CA . TRP A 1 90 ? -3.106 -1.181 8.473 1.00 94.12 90 TRP A CA 1
ATOM 742 C C . TRP A 1 90 ? -1.728 -1.858 8.385 1.00 94.12 90 TRP A C 1
ATOM 744 O O . TRP A 1 90 ? -1.186 -1.999 7.290 1.00 94.12 90 TRP A O 1
ATOM 754 N N . LYS A 1 91 ? -1.177 -2.323 9.518 1.00 93.94 91 LYS A N 1
ATOM 755 C CA . LYS A 1 91 ? 0.104 -3.043 9.562 1.00 93.94 91 LYS A CA 1
ATOM 756 C C . LYS A 1 91 ? 0.003 -4.395 8.863 1.00 93.94 91 LYS A C 1
ATOM 758 O O . LYS A 1 91 ? 0.925 -4.785 8.153 1.00 93.94 91 LYS A O 1
ATOM 763 N N . MET A 1 92 ? -1.123 -5.087 9.037 1.00 96.38 92 MET A N 1
ATOM 764 C CA . MET A 1 92 ? -1.393 -6.351 8.357 1.00 96.38 92 MET A CA 1
ATOM 765 C C . MET A 1 92 ? -1.537 -6.125 6.850 1.00 96.38 92 MET A C 1
ATOM 767 O O . MET A 1 92 ? -0.908 -6.835 6.070 1.00 96.38 92 MET A O 1
ATOM 771 N N . HIS A 1 93 ? -2.296 -5.108 6.433 1.00 95.81 93 HIS A N 1
ATOM 772 C CA . HIS A 1 93 ? -2.445 -4.779 5.012 1.00 95.81 93 HIS A CA 1
ATOM 773 C C . HIS A 1 93 ? -1.111 -4.420 4.352 1.00 95.81 93 HIS A C 1
ATOM 775 O O . HIS A 1 93 ? -0.819 -4.905 3.260 1.00 95.81 93 HIS A O 1
ATOM 781 N N . LEU A 1 94 ? -0.275 -3.633 5.034 1.00 97.75 94 LEU A N 1
ATOM 782 C CA . LEU A 1 94 ? 1.066 -3.307 4.558 1.00 97.75 94 LEU A CA 1
ATOM 783 C C . LEU A 1 94 ? 1.938 -4.564 4.446 1.00 97.75 94 LEU A C 1
ATOM 785 O O . LEU A 1 94 ? 2.591 -4.764 3.423 1.00 97.75 94 LEU A O 1
ATOM 789 N N . GLY A 1 95 ? 1.913 -5.434 5.459 1.00 97.50 95 GLY A N 1
ATOM 790 C CA . GLY A 1 95 ? 2.665 -6.690 5.452 1.00 97.50 95 GLY A CA 1
ATOM 791 C C . GLY A 1 95 ? 2.273 -7.608 4.293 1.00 97.50 95 GLY A C 1
ATOM 792 O O . GLY A 1 95 ? 3.143 -8.105 3.582 1.00 97.50 95 GLY A O 1
ATOM 793 N N . ILE A 1 96 ? 0.970 -7.778 4.051 1.00 98.00 96 ILE A N 1
ATOM 794 C CA . ILE A 1 96 ? 0.458 -8.578 2.929 1.00 98.00 96 ILE A CA 1
ATOM 795 C C . ILE A 1 96 ? 0.865 -7.953 1.589 1.00 98.00 96 ILE A C 1
ATOM 797 O O . ILE A 1 96 ? 1.312 -8.672 0.699 1.00 98.00 96 ILE A O 1
ATOM 801 N N . GLY A 1 97 ? 0.766 -6.627 1.451 1.00 97.94 97 GLY A N 1
ATOM 802 C CA . GLY A 1 97 ? 1.170 -5.923 0.232 1.00 97.94 97 GLY A CA 1
ATOM 803 C C . GLY A 1 97 ? 2.641 -6.158 -0.121 1.00 97.94 97 GLY A C 1
ATOM 804 O O . GLY A 1 97 ? 2.953 -6.559 -1.241 1.00 97.94 97 GLY A O 1
ATOM 805 N N . LEU A 1 98 ? 3.544 -5.995 0.851 1.00 97.81 98 LEU A N 1
ATOM 806 C CA . LEU A 1 98 ? 4.974 -6.251 0.648 1.00 97.81 98 LEU A CA 1
ATOM 807 C C . LEU A 1 98 ? 5.271 -7.724 0.353 1.00 97.81 98 LEU A C 1
ATOM 809 O O . LEU A 1 98 ? 6.130 -8.021 -0.477 1.00 97.81 98 LEU A O 1
ATOM 813 N N . TRP A 1 99 ? 4.550 -8.645 0.991 1.00 98.00 99 TRP A N 1
ATOM 814 C CA . TRP A 1 99 ? 4.718 -10.075 0.753 1.00 98.00 99 TRP A CA 1
ATOM 815 C C . TRP A 1 99 ? 4.335 -10.468 -0.678 1.00 98.00 99 TRP A C 1
ATOM 817 O O . TRP A 1 99 ? 5.091 -11.173 -1.343 1.00 98.00 99 TRP A O 1
ATOM 827 N N . VAL A 1 100 ? 3.217 -9.950 -1.197 1.00 98.12 100 VAL A N 1
ATOM 828 C CA . VAL A 1 100 ? 2.803 -10.183 -2.591 1.00 98.12 100 VAL A CA 1
ATOM 829 C C . VAL A 1 100 ? 3.828 -9.612 -3.575 1.00 98.12 100 VAL A C 1
ATOM 831 O O . VAL A 1 100 ? 4.179 -10.289 -4.541 1.00 98.12 100 VAL A O 1
ATOM 834 N N . CYS A 1 101 ? 4.370 -8.417 -3.316 1.00 97.94 101 CYS A N 1
ATOM 835 C CA . CYS A 1 101 ? 5.440 -7.844 -4.139 1.00 97.94 101 CYS A CA 1
ATOM 836 C C . CYS A 1 101 ? 6.699 -8.724 -4.148 1.00 97.94 101 CYS A C 1
ATOM 838 O O . CYS A 1 101 ? 7.268 -8.971 -5.210 1.00 97.94 101 CYS A O 1
ATOM 840 N N . ALA A 1 102 ? 7.115 -9.238 -2.986 1.00 97.81 102 ALA A N 1
ATOM 841 C CA . ALA A 1 102 ? 8.270 -10.128 -2.884 1.00 97.81 102 ALA A CA 1
ATOM 842 C C . ALA A 1 102 ? 8.058 -11.433 -3.668 1.00 97.81 102 ALA A C 1
ATOM 844 O O . ALA A 1 102 ? 8.935 -11.850 -4.423 1.00 97.81 102 ALA A O 1
ATOM 845 N N . VAL A 1 103 ? 6.873 -12.043 -3.554 1.00 97.94 103 VAL A N 1
ATOM 846 C CA . VAL A 1 103 ? 6.508 -13.234 -4.337 1.00 97.94 103 VAL A CA 1
ATOM 847 C C . VAL A 1 103 ? 6.505 -12.929 -5.839 1.00 97.94 103 VAL A C 1
ATOM 849 O O . VAL A 1 103 ? 7.007 -13.735 -6.619 1.00 97.94 103 VAL A O 1
ATOM 852 N N . GLY A 1 104 ? 6.014 -11.757 -6.254 1.00 97.25 104 GLY A N 1
ATOM 853 C CA . GLY A 1 104 ? 6.048 -11.316 -7.651 1.00 97.25 104 GLY A CA 1
ATOM 854 C C . GLY A 1 104 ? 7.469 -11.194 -8.215 1.00 97.25 104 GLY A C 1
ATOM 855 O O . GLY A 1 104 ? 7.730 -11.655 -9.326 1.00 97.25 104 GLY A O 1
ATOM 856 N N . LEU A 1 105 ? 8.408 -10.647 -7.436 1.00 96.50 105 LEU A N 1
ATOM 857 C CA . LEU A 1 105 ? 9.818 -10.551 -7.833 1.00 96.50 105 LEU A CA 1
ATOM 858 C C . LEU A 1 105 ? 10.475 -11.931 -7.959 1.00 96.50 105 LEU A C 1
ATOM 860 O O . LEU A 1 105 ? 11.153 -12.194 -8.950 1.00 96.50 105 LEU A O 1
ATOM 864 N N . LEU A 1 106 ? 10.233 -12.829 -6.998 1.00 95.81 106 LEU A N 1
ATOM 865 C CA . LEU A 1 106 ? 10.734 -14.208 -7.055 1.00 95.81 106 LEU A CA 1
ATOM 866 C C . LEU A 1 106 ? 10.163 -14.979 -8.251 1.00 95.81 106 LEU A C 1
ATOM 868 O O . LEU A 1 106 ? 10.866 -15.756 -8.891 1.00 95.81 106 LEU A O 1
ATOM 872 N N . PHE A 1 107 ? 8.893 -14.751 -8.583 1.00 95.56 107 PHE A N 1
ATOM 873 C CA . PHE A 1 107 ? 8.283 -15.351 -9.761 1.00 95.56 107 PHE A CA 1
ATOM 874 C C . PHE A 1 107 ? 8.910 -14.818 -11.058 1.00 95.56 107 PHE A C 1
ATOM 876 O O . PHE A 1 107 ? 9.200 -15.600 -11.960 1.00 95.56 107 PHE A O 1
ATOM 883 N N . SER A 1 108 ? 9.191 -13.513 -11.143 1.00 92.69 108 SER A N 1
ATOM 884 C CA . SER A 1 108 ? 9.852 -12.920 -12.313 1.00 92.69 108 SER A CA 1
ATOM 885 C C . SER A 1 108 ? 11.253 -13.489 -12.549 1.00 92.69 108 SER A C 1
ATOM 887 O O . SER A 1 108 ? 11.618 -13.736 -13.698 1.00 92.69 108 SER A O 1
ATOM 889 N N . THR A 1 109 ? 12.046 -13.708 -11.496 1.00 90.81 109 THR A N 1
ATOM 890 C CA . THR A 1 109 ? 13.386 -14.304 -11.637 1.00 90.81 109 THR A CA 1
ATOM 891 C C . THR A 1 109 ? 13.311 -15.788 -11.984 1.00 90.81 109 THR A C 1
ATOM 893 O O . THR A 1 109 ? 14.064 -16.246 -12.839 1.00 90.81 109 THR A O 1
ATOM 896 N N . PHE A 1 110 ? 12.364 -16.530 -11.402 1.00 93.00 110 PHE A N 1
ATOM 897 C CA . PHE A 1 110 ? 12.099 -17.920 -11.779 1.00 93.00 110 PHE A CA 1
ATOM 898 C C . PHE A 1 110 ? 11.770 -18.047 -13.271 1.00 93.00 110 PHE A C 1
ATOM 900 O O . PHE A 1 110 ? 12.360 -18.861 -13.976 1.00 93.00 110 PHE A O 1
ATOM 907 N N . VAL A 1 111 ? 10.869 -17.196 -13.760 1.00 91.06 111 VAL A N 1
ATOM 908 C CA . VAL A 1 111 ? 10.478 -17.156 -15.169 1.00 91.06 111 VAL A CA 1
ATOM 909 C C . VAL A 1 111 ? 11.655 -16.739 -16.061 1.00 91.06 111 VAL A C 1
ATOM 911 O O . VAL A 1 111 ? 11.875 -17.362 -17.096 1.00 91.06 111 VAL A O 1
ATOM 914 N N . SER A 1 112 ? 12.455 -15.749 -15.652 1.00 87.31 112 SER A N 1
ATOM 915 C CA . SER A 1 112 ? 13.656 -15.335 -16.394 1.00 87.31 112 SER A CA 1
ATOM 916 C C . SER A 1 112 ? 14.696 -16.448 -16.518 1.00 87.31 112 SER A C 1
ATOM 918 O O . SER A 1 112 ? 15.344 -16.531 -17.551 1.00 87.31 112 SER A O 1
ATOM 920 N N . ASN A 1 113 ? 14.856 -17.287 -15.493 1.00 86.88 113 ASN A N 1
ATOM 921 C CA . ASN A 1 113 ? 15.769 -18.432 -15.539 1.00 86.88 113 ASN A CA 1
ATOM 922 C C . ASN A 1 113 ? 15.223 -19.589 -16.388 1.00 86.88 113 ASN A C 1
ATOM 924 O O . ASN A 1 113 ? 15.983 -20.461 -16.799 1.00 86.88 113 ASN A O 1
ATOM 928 N N . TRP A 1 114 ? 13.905 -19.635 -16.597 1.00 90.38 114 TRP A N 1
ATOM 929 C CA . TRP A 1 114 ? 13.257 -20.641 -17.434 1.00 90.38 114 TRP A CA 1
ATOM 930 C C . TRP A 1 114 ? 13.299 -20.276 -18.922 1.00 90.38 114 TRP A C 1
ATOM 932 O O . TRP A 1 114 ? 13.351 -21.159 -19.780 1.00 90.38 114 TRP A O 1
ATOM 942 N N . TYR A 1 115 ? 13.263 -18.982 -19.245 1.00 84.12 115 TYR A N 1
ATOM 943 C CA . TYR A 1 115 ? 13.513 -18.515 -20.604 1.00 84.12 115 TYR A CA 1
ATOM 944 C C . TYR A 1 115 ? 14.985 -18.746 -20.981 1.00 84.12 115 TYR A C 1
ATOM 946 O O . TYR A 1 115 ? 15.879 -18.609 -20.153 1.00 84.12 115 TYR A O 1
ATOM 954 N N . GLY A 1 116 ? 15.223 -19.153 -22.232 1.00 82.81 116 GLY A N 1
ATOM 955 C CA . GLY A 1 116 ? 16.565 -19.433 -22.747 1.00 82.81 116 GLY A CA 1
ATOM 956 C C . GLY A 1 116 ? 17.435 -18.182 -22.903 1.00 82.81 116 GLY A C 1
ATOM 957 O O . GLY A 1 116 ? 17.071 -17.084 -22.482 1.00 82.81 116 GLY A O 1
ATOM 958 N N . GLU A 1 117 ? 18.591 -18.351 -23.544 1.00 86.25 117 GLU A N 1
ATOM 959 C CA . GLU A 1 117 ? 19.533 -17.256 -23.782 1.00 86.25 117 GLU A CA 1
ATOM 960 C C . GLU A 1 117 ? 18.895 -16.108 -24.584 1.00 86.25 117 GLU A C 1
ATOM 962 O O . GLU A 1 117 ? 18.113 -16.314 -25.518 1.00 86.25 117 GLU A O 1
ATOM 967 N N . LEU A 1 118 ? 19.235 -14.877 -24.198 1.00 86.69 118 LEU A N 1
ATOM 968 C CA . LEU A 1 118 ? 18.822 -13.661 -24.898 1.00 86.69 118 LEU A CA 1
ATOM 969 C C . LEU A 1 118 ? 19.382 -13.662 -26.334 1.00 86.69 118 LEU A C 1
ATOM 971 O O . LEU A 1 118 ? 20.457 -14.214 -26.573 1.00 86.69 118 LEU A O 1
ATOM 975 N N . PRO A 1 119 ? 18.704 -13.018 -27.302 1.00 90.44 119 PRO A N 1
ATOM 976 C CA . PRO A 1 119 ? 19.217 -12.970 -28.664 1.00 90.44 119 PRO A CA 1
ATOM 977 C C . PRO A 1 119 ? 20.540 -12.195 -28.729 1.00 90.44 119 PRO A C 1
ATOM 979 O O . PRO A 1 119 ? 20.738 -11.232 -27.987 1.00 90.44 119 PRO A O 1
ATOM 982 N N . GLU A 1 120 ? 21.413 -12.563 -29.673 1.00 90.88 120 GLU A N 1
ATOM 983 C CA . GLU A 1 120 ? 22.768 -11.997 -29.843 1.00 90.88 120 GLU A CA 1
ATOM 984 C C . GLU A 1 120 ? 22.780 -10.458 -29.930 1.00 90.88 120 GLU A C 1
ATOM 986 O O . GLU A 1 120 ? 23.749 -9.806 -29.550 1.00 90.88 120 GLU A O 1
ATOM 991 N N . THR A 1 121 ? 21.685 -9.841 -30.385 1.00 91.88 121 THR A N 1
ATOM 992 C CA . THR A 1 121 ? 21.537 -8.379 -30.450 1.00 91.88 121 THR A CA 1
ATOM 993 C C . THR 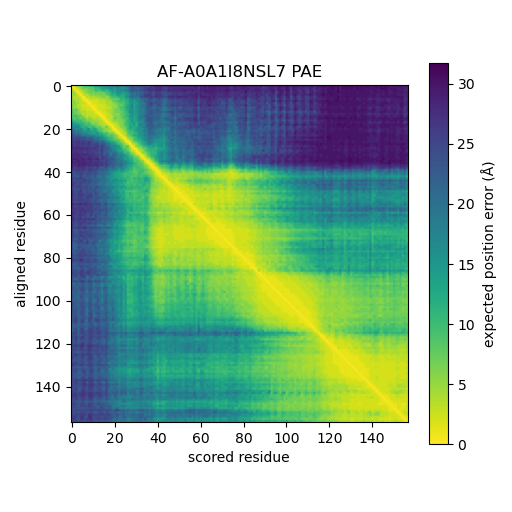A 1 121 ? 21.619 -7.692 -29.085 1.00 91.88 121 THR A C 1
ATOM 995 O O . THR A 1 121 ? 21.903 -6.498 -29.036 1.00 91.88 121 THR A O 1
ATOM 998 N N . PHE A 1 122 ? 21.380 -8.412 -27.982 1.00 91.00 122 PHE A N 1
ATOM 999 C CA . PHE A 1 122 ? 21.529 -7.887 -26.621 1.00 91.00 122 PHE A CA 1
ATOM 1000 C C . PHE A 1 122 ? 22.977 -7.878 -26.119 1.00 91.00 122 PHE A C 1
ATOM 1002 O O . PHE A 1 122 ? 23.229 -7.264 -25.079 1.00 91.00 122 PHE A O 1
ATOM 1009 N N . ASN A 1 123 ? 23.923 -8.487 -26.846 1.00 92.44 123 ASN A N 1
ATOM 1010 C CA . ASN A 1 123 ? 25.346 -8.388 -26.526 1.00 92.44 123 ASN A CA 1
ATOM 1011 C C . ASN A 1 123 ? 25.791 -6.923 -26.511 1.00 92.44 123 ASN A C 1
ATOM 1013 O O . ASN A 1 123 ? 25.341 -6.109 -27.323 1.00 92.44 123 ASN A O 1
ATOM 1017 N N . GLU A 1 124 ? 26.688 -6.585 -25.589 1.00 93.69 124 GLU A N 1
ATOM 1018 C CA . GLU A 1 124 ? 27.058 -5.197 -25.313 1.00 93.69 124 GLU A CA 1
ATOM 1019 C C . GLU A 1 124 ? 27.647 -4.489 -26.540 1.00 93.69 124 GLU A C 1
ATOM 1021 O O . GLU A 1 124 ? 27.177 -3.410 -26.903 1.00 93.69 124 GLU A O 1
ATOM 1026 N N . ASP A 1 125 ? 28.551 -5.144 -27.272 1.00 94.81 125 ASP A N 1
ATOM 1027 C CA . ASP A 1 125 ? 29.145 -4.598 -28.499 1.00 94.81 125 ASP A CA 1
ATOM 1028 C C . ASP A 1 125 ? 28.095 -4.298 -29.577 1.00 94.81 125 ASP A C 1
ATOM 1030 O O . ASP A 1 125 ? 28.134 -3.261 -30.246 1.00 94.81 125 ASP A O 1
ATOM 1034 N N . ARG A 1 126 ? 27.112 -5.194 -29.740 1.00 94.31 126 ARG A N 1
ATOM 1035 C CA . ARG A 1 126 ? 26.023 -5.037 -30.717 1.00 94.31 126 ARG A CA 1
ATOM 1036 C C . ARG A 1 126 ? 25.090 -3.905 -30.311 1.00 94.31 126 ARG A C 1
ATOM 1038 O O . ARG A 1 126 ? 24.730 -3.091 -31.161 1.00 94.31 126 ARG A O 1
ATOM 1045 N N . ARG A 1 127 ? 24.752 -3.810 -29.022 1.00 95.25 127 ARG A N 1
ATOM 1046 C CA . ARG A 1 127 ? 23.952 -2.710 -28.466 1.00 95.25 127 ARG A CA 1
ATOM 1047 C C . ARG A 1 127 ? 24.645 -1.369 -28.657 1.00 95.25 127 ARG A C 1
ATOM 1049 O O . ARG A 1 127 ? 23.999 -0.418 -29.085 1.00 95.25 127 ARG A O 1
ATOM 1056 N N . GLN A 1 128 ? 25.947 -1.290 -28.395 1.00 94.94 128 GLN A N 1
ATOM 1057 C CA . GLN A 1 128 ? 26.726 -0.071 -28.602 1.00 94.94 128 GLN A CA 1
ATOM 1058 C C . GLN A 1 128 ? 26.834 0.291 -30.087 1.00 94.94 128 GLN A C 1
ATOM 1060 O O . GLN A 1 128 ? 26.6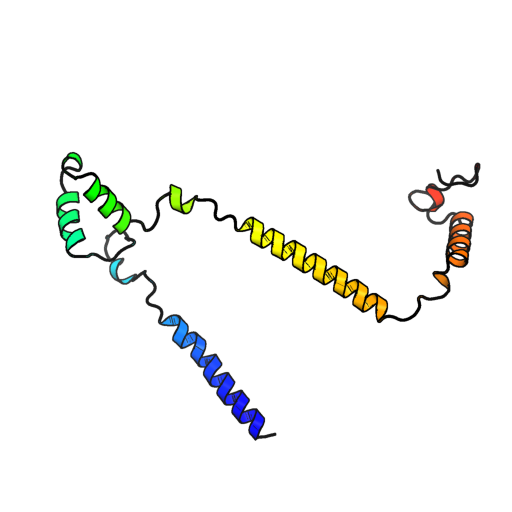70 1.455 -30.445 1.00 94.94 128 GLN A O 1
ATOM 1065 N N . ALA A 1 129 ? 27.051 -0.683 -30.973 1.00 95.69 129 ALA A N 1
ATOM 1066 C CA . ALA A 1 129 ? 27.066 -0.444 -32.416 1.00 95.69 129 ALA A CA 1
ATOM 1067 C C . ALA A 1 129 ? 25.700 0.044 -32.930 1.00 95.69 129 ALA A C 1
ATOM 1069 O O . ALA A 1 129 ? 25.629 0.986 -33.722 1.00 95.69 129 ALA A O 1
ATOM 1070 N N . GLN A 1 130 ? 24.608 -0.551 -32.445 1.00 95.31 130 GLN A N 1
ATOM 1071 C CA . GLN A 1 130 ? 23.250 -0.110 -32.752 1.00 95.31 130 GLN A CA 1
ATOM 1072 C C . GLN A 1 130 ? 22.986 1.304 -32.221 1.00 95.31 130 GLN A C 1
ATOM 1074 O O . GLN A 1 130 ? 22.413 2.120 -32.940 1.00 95.31 130 GLN A O 1
ATOM 1079 N N . LEU A 1 131 ? 23.447 1.615 -31.008 1.00 94.81 131 LEU A N 1
ATOM 1080 C CA . LEU A 1 131 ? 23.324 2.936 -30.399 1.00 94.81 131 LEU A CA 1
ATOM 1081 C C . LEU A 1 131 ? 24.072 4.002 -31.207 1.00 94.81 131 LEU A C 1
ATOM 1083 O O . LEU A 1 131 ? 23.487 5.023 -31.558 1.00 94.81 131 LEU A O 1
ATOM 1087 N N . LYS A 1 132 ? 25.322 3.724 -31.596 1.00 94.50 132 LYS A N 1
ATOM 1088 C CA . LYS A 1 132 ? 26.115 4.589 -32.486 1.00 94.50 132 LYS A CA 1
ATOM 1089 C C . LYS A 1 132 ? 25.408 4.822 -33.817 1.00 94.50 132 LYS A C 1
ATOM 1091 O O . LYS A 1 132 ? 25.352 5.950 -34.290 1.00 94.50 132 LYS A O 1
ATOM 1096 N N . ARG A 1 133 ? 24.813 3.776 -34.400 1.00 95.75 133 ARG A N 1
ATOM 1097 C CA . ARG A 1 133 ? 24.012 3.901 -35.624 1.00 95.75 133 ARG A CA 1
ATOM 1098 C C . ARG A 1 133 ? 22.773 4.775 -35.413 1.00 95.75 133 ARG A C 1
ATOM 1100 O O . ARG A 1 133 ? 22.465 5.580 -36.279 1.00 95.75 133 ARG A O 1
ATOM 1107 N N . MET A 1 134 ? 22.059 4.623 -34.298 1.00 95.56 134 MET A N 1
ATOM 1108 C CA . MET A 1 134 ? 20.871 5.432 -33.986 1.00 95.56 134 MET A CA 1
ATOM 1109 C C . MET A 1 134 ? 21.213 6.916 -33.814 1.00 95.56 134 MET A C 1
ATOM 1111 O O . MET A 1 134 ? 20.453 7.761 -34.276 1.00 95.56 134 MET A O 1
ATOM 1115 N N . ILE A 1 135 ? 22.356 7.215 -33.194 1.00 95.25 135 ILE A N 1
ATOM 1116 C CA . ILE A 1 135 ? 22.893 8.575 -33.056 1.00 95.25 135 ILE A CA 1
ATOM 1117 C C . ILE A 1 135 ? 23.306 9.123 -34.428 1.00 95.25 135 ILE A C 1
ATOM 1119 O O . ILE A 1 135 ? 22.902 10.216 -34.794 1.00 95.25 135 ILE A O 1
ATOM 1123 N N . ALA A 1 136 ? 24.027 8.339 -35.233 1.00 94.31 136 ALA A N 1
ATOM 1124 C CA . ALA A 1 136 ? 24.448 8.752 -36.575 1.00 94.31 136 ALA A CA 1
ATOM 1125 C C . ALA A 1 136 ? 23.273 9.008 -37.538 1.00 94.31 136 ALA A C 1
ATOM 1127 O O . ALA A 1 136 ? 23.405 9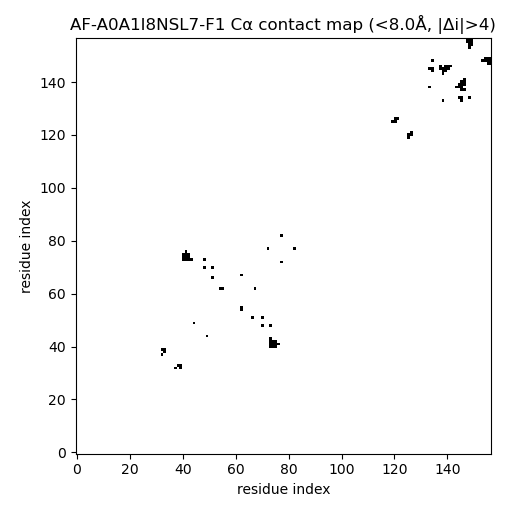.780 -38.479 1.00 94.31 136 ALA A O 1
ATOM 1128 N N . LEU A 1 137 ? 22.134 8.347 -37.318 1.00 95.25 137 LEU A N 1
ATOM 1129 C CA . LEU A 1 137 ? 20.889 8.570 -38.061 1.00 95.25 137 LEU A CA 1
ATOM 1130 C C . LEU A 1 137 ? 19.994 9.646 -37.427 1.00 95.25 137 LEU A C 1
ATOM 1132 O O . LEU A 1 137 ? 18.857 9.805 -37.863 1.00 95.25 137 LEU A O 1
ATOM 1136 N N . GLU A 1 138 ? 20.473 10.327 -36.382 1.00 92.88 138 GLU A N 1
ATOM 1137 C CA . GLU A 1 138 ? 19.755 11.369 -35.642 1.00 92.88 138 GLU A CA 1
ATOM 1138 C C . GLU A 1 138 ? 18.346 10.933 -35.217 1.00 92.88 138 GLU A C 1
ATOM 1140 O O . GLU A 1 138 ? 17.356 11.649 -35.371 1.00 92.88 138 GLU A O 1
ATOM 1145 N N . MET A 1 139 ? 18.222 9.714 -34.684 1.00 93.75 139 MET A N 1
ATOM 1146 C CA . MET A 1 139 ? 16.911 9.157 -34.374 1.00 93.75 139 MET A CA 1
ATOM 1147 C C . MET A 1 139 ? 16.219 9.922 -33.232 1.00 93.75 139 MET A C 1
ATOM 1149 O O . MET A 1 139 ? 16.678 9.919 -32.086 1.00 93.75 139 MET A O 1
ATOM 1153 N N . ASN A 1 140 ? 15.062 10.516 -33.545 1.00 92.94 140 ASN A N 1
ATOM 1154 C CA . ASN A 1 140 ? 14.279 11.402 -32.673 1.00 92.94 140 ASN A CA 1
ATOM 1155 C C . ASN A 1 140 ? 15.110 12.589 -32.131 1.00 92.94 140 ASN A C 1
ATOM 1157 O O . ASN A 1 140 ? 15.421 12.629 -30.937 1.00 92.94 140 ASN A O 1
ATOM 1161 N N . PRO A 1 141 ? 15.453 13.572 -32.982 1.00 92.69 141 PRO A N 1
ATOM 1162 C CA . PRO A 1 141 ? 16.440 14.607 -32.663 1.00 92.69 141 PRO A CA 1
ATOM 1163 C C . PRO A 1 141 ? 15.907 15.778 -31.823 1.00 92.69 141 PRO A C 1
ATOM 1165 O O . PRO A 1 141 ? 16.700 16.605 -31.390 1.00 92.69 141 PRO A O 1
ATOM 1168 N N . ILE A 1 142 ? 14.594 15.862 -31.566 1.00 91.25 142 ILE A N 1
ATOM 1169 C CA . ILE A 1 142 ? 13.983 16.964 -30.795 1.00 91.25 142 ILE A CA 1
ATOM 1170 C C . ILE A 1 142 ? 13.910 16.599 -29.303 1.00 91.25 142 ILE A C 1
ATOM 1172 O O . ILE A 1 142 ? 14.643 17.156 -28.494 1.00 91.25 142 ILE A O 1
ATOM 1176 N N . ASP A 1 143 ? 13.110 15.589 -28.947 1.00 92.88 143 ASP A N 1
ATOM 1177 C CA . ASP A 1 143 ? 12.888 15.187 -27.543 1.00 92.88 143 ASP A CA 1
ATOM 1178 C C . ASP A 1 143 ? 13.490 13.813 -27.191 1.00 92.88 143 ASP A C 1
ATOM 1180 O O . ASP A 1 143 ? 13.399 13.344 -26.054 1.00 92.88 143 ASP A O 1
ATOM 1184 N N . GLY A 1 144 ? 14.056 13.123 -28.184 1.00 91.38 144 GLY A N 1
ATOM 1185 C CA . GLY A 1 144 ? 14.408 11.712 -28.086 1.00 91.38 144 GLY A CA 1
ATOM 1186 C C . GLY A 1 144 ? 15.849 11.433 -27.676 1.00 91.38 144 GLY A C 1
ATOM 1187 O O . GLY A 1 144 ? 16.432 12.076 -26.811 1.00 91.38 144 GLY A O 1
ATOM 1188 N N . LEU A 1 145 ? 16.408 10.375 -28.258 1.00 92.38 145 LEU A N 1
ATOM 1189 C CA . LEU A 1 145 ? 17.746 9.896 -27.927 1.00 92.38 145 LEU A CA 1
ATOM 1190 C C . LEU A 1 145 ? 18.824 10.805 -28.526 1.00 92.38 145 LEU A C 1
ATOM 1192 O O . LEU A 1 145 ? 19.738 11.219 -27.820 1.00 92.38 145 LEU A O 1
ATOM 1196 N N . ALA A 1 146 ? 18.693 11.121 -29.817 1.00 92.81 146 ALA A N 1
ATOM 1197 C CA . ALA A 1 146 ? 19.655 11.930 -30.554 1.00 92.81 146 ALA A CA 1
ATOM 1198 C C . ALA A 1 146 ? 19.750 13.374 -30.039 1.00 92.81 146 ALA A C 1
ATOM 1200 O O . ALA A 1 146 ? 20.802 13.989 -30.175 1.00 92.81 146 ALA A O 1
ATOM 1201 N N . SER A 1 147 ? 18.695 13.910 -29.413 1.00 93.81 147 SER A N 1
ATOM 1202 C CA . SER A 1 147 ? 18.718 15.270 -28.858 1.00 93.81 147 SER A CA 1
ATOM 1203 C C . SER A 1 147 ? 19.659 15.415 -27.659 1.00 93.81 147 SER A C 1
ATOM 1205 O O . SER A 1 147 ? 20.228 16.490 -27.449 1.00 93.81 147 SER A O 1
ATOM 1207 N N . LYS A 1 148 ? 19.854 14.326 -26.904 1.00 94.25 148 LYS A N 1
ATOM 1208 C CA . LYS A 1 148 ? 20.701 14.245 -25.703 1.00 94.25 148 LYS A CA 1
ATOM 1209 C C . LYS A 1 148 ? 22.163 13.933 -26.009 1.00 94.25 148 LYS A C 1
ATOM 1211 O O . LYS A 1 148 ? 22.966 13.873 -25.090 1.00 94.25 148 LYS A O 1
ATOM 1216 N N . TRP A 1 149 ? 22.505 13.696 -27.269 1.00 94.38 149 TRP A N 1
ATOM 1217 C CA . TRP A 1 149 ? 23.883 13.491 -27.691 1.00 94.38 149 TRP A CA 1
ATOM 1218 C C . TRP A 1 149 ? 24.486 14.816 -28.158 1.00 94.38 149 TRP A C 1
ATOM 1220 O O . TRP A 1 149 ? 23.833 15.577 -28.880 1.00 94.38 149 TRP A O 1
ATOM 1230 N N . ASP A 1 150 ? 25.709 15.109 -27.727 1.00 95.12 150 ASP A N 1
ATOM 1231 C CA . ASP A 1 150 ? 26.495 16.239 -28.205 1.00 95.12 150 ASP A CA 1
ATOM 1232 C C . ASP A 1 150 ? 27.387 15.784 -29.365 1.00 95.12 150 ASP A C 1
ATOM 1234 O O . ASP A 1 150 ? 28.329 15.008 -29.192 1.00 95.12 150 ASP A O 1
ATOM 1238 N N . TYR A 1 151 ? 27.078 16.255 -30.573 1.00 92.44 151 TYR A N 1
ATOM 1239 C CA . TYR A 1 151 ? 27.804 15.877 -31.786 1.00 92.44 151 TYR A CA 1
ATOM 1240 C C . TYR A 1 151 ? 29.142 16.608 -31.937 1.00 92.44 151 TYR A C 1
ATOM 1242 O O . TYR A 1 151 ? 30.012 16.101 -32.641 1.00 92.44 151 TYR A O 1
ATOM 1250 N N . GLU A 1 152 ? 29.327 17.752 -31.269 1.00 93.19 152 GLU A N 1
ATOM 1251 C CA . GLU A 1 152 ? 30.574 18.524 -31.327 1.00 93.19 152 GLU A CA 1
ATOM 1252 C C . GLU A 1 152 ? 31.641 17.893 -30.427 1.00 93.19 152 GLU A C 1
ATOM 1254 O O . GLU A 1 152 ? 32.808 17.776 -30.800 1.00 93.19 152 GLU A O 1
ATOM 1259 N N . ILE A 1 153 ? 31.225 17.455 -29.236 1.00 93.88 153 ILE A N 1
ATOM 1260 C CA . ILE A 1 153 ? 32.108 16.845 -28.234 1.00 93.88 153 ILE A CA 1
ATOM 1261 C C . ILE A 1 153 ? 32.233 15.330 -28.459 1.00 93.88 153 ILE A C 1
ATOM 1263 O O . ILE A 1 153 ? 33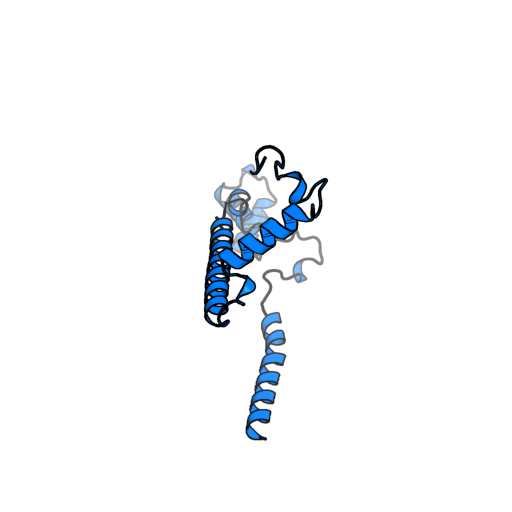.271 14.740 -28.156 1.00 93.88 153 ILE A O 1
ATOM 1267 N N . GLY A 1 154 ? 31.202 14.695 -29.027 1.00 91.19 154 GLY A N 1
ATOM 1268 C CA . GLY A 1 154 ? 31.145 13.245 -29.199 1.00 91.19 154 GLY A CA 1
ATOM 1269 C C . GLY A 1 154 ? 30.856 12.498 -27.896 1.00 91.19 154 GLY A C 1
ATOM 1270 O O . GLY A 1 154 ? 31.339 11.377 -27.726 1.00 91.19 154 GLY A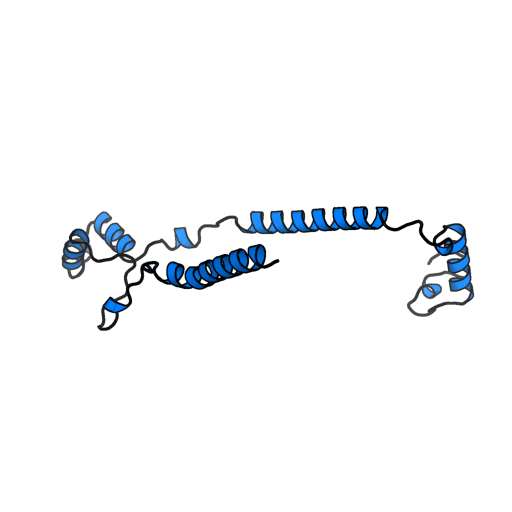 O 1
ATOM 1271 N N . ASP A 1 155 ? 30.079 13.107 -26.997 1.00 93.62 155 ASP A N 1
ATOM 1272 C CA . ASP A 1 155 ? 29.625 12.512 -25.735 1.00 93.62 155 ASP A CA 1
ATOM 1273 C C . ASP A 1 155 ? 28.161 12.895 -25.440 1.00 93.62 155 ASP A C 1
ATOM 1275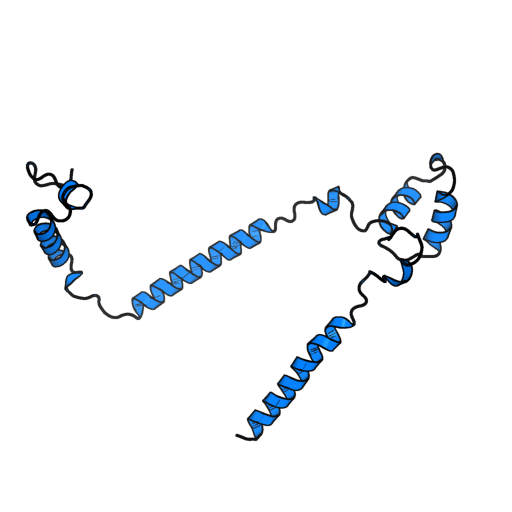 O O . ASP A 1 155 ? 27.538 13.671 -26.167 1.00 93.62 155 ASP A O 1
ATOM 1279 N N . TRP A 1 156 ? 27.577 12.332 -24.386 1.00 92.69 156 TRP A N 1
ATOM 1280 C CA . TRP A 1 156 ? 26.247 12.712 -23.912 1.00 92.69 156 TRP A CA 1
ATOM 1281 C C . TRP A 1 156 ? 26.251 14.141 -23.347 1.00 92.69 156 TRP A C 1
ATOM 1283 O O . TRP A 1 156 ? 27.176 14.524 -22.633 1.00 92.69 156 TRP A O 1
ATOM 1293 N N . LYS A 1 157 ? 25.203 14.910 -23.669 1.00 89.88 157 LYS A N 1
ATOM 1294 C CA . LYS A 1 157 ? 24.952 16.251 -23.117 1.00 89.88 157 LYS A CA 1
ATOM 1295 C C . LYS A 1 157 ? 24.636 16.221 -21.626 1.00 89.88 157 LYS A C 1
ATOM 1297 O O . LYS A 1 157 ? 23.997 15.240 -21.174 1.00 89.88 157 LYS A O 1
#

Mean predicted aligned error: 14.05 Å